Protein AF-A0A1Y3RHP1-F1 (afdb_monomer_lite)

Radius of gyration: 12.86 Å; chains: 1; bounding box: 30×27×32 Å

Sequence (97 aa):
MIQFQDWTIQAEGRVLARQYDNLTRELRVEGVIPEGWEWDLLVQAGEQMDIIRLTPGENSVSVTLTAEMLALSGFYQLQLRSTQGETVRSGESRKMS

Secondary structure (DSSP, 8-state):
-EEEETTEEEE-SS-S--TT-TT--EEEEEE---TT-EEEEEEEETTEEEEEEPEEETTEEEEE--TGGG-S-SEEEEEEEEEETTEEEEEEEEEE-

Structure (mmCIF, N/CA/C/O backbone):
data_AF-A0A1Y3RHP1-F1
#
_entry.id   AF-A0A1Y3RHP1-F1
#
loop_
_atom_site.group_PDB
_atom_site.id
_atom_site.type_symbol
_atom_site.label_atom_id
_atom_site.label_alt_id
_atom_site.label_comp_id
_atom_site.label_asym_id
_atom_site.label_entity_id
_atom_site.label_seq_id
_atom_site.pdbx_PDB_ins_code
_atom_site.Cartn_x
_atom_site.Cartn_y
_atom_site.Cartn_z
_atom_site.occupancy
_atom_site.B_iso_or_equiv
_atom_site.auth_seq_id
_atom_site.auth_comp_id
_atom_site.auth_asym_id
_atom_site.auth_atom_id
_atom_site.pdbx_PDB_model_num
ATOM 1 N N . MET A 1 1 ? -2.705 6.921 -10.317 1.00 66.06 1 MET A N 1
ATOM 2 C CA . MET A 1 1 ? -3.692 7.074 -9.233 1.00 66.06 1 MET A CA 1
ATOM 3 C C . MET A 1 1 ? -4.575 5.844 -9.242 1.00 66.06 1 MET A C 1
ATOM 5 O O . MET A 1 1 ? -4.994 5.442 -10.327 1.00 66.06 1 MET A O 1
ATOM 9 N N . ILE A 1 2 ? -4.753 5.198 -8.091 1.00 72.75 2 ILE A N 1
ATOM 10 C CA . ILE A 1 2 ? -5.600 4.010 -7.939 1.00 72.75 2 ILE A CA 1
ATOM 11 C C . ILE A 1 2 ? -6.838 4.435 -7.147 1.00 72.75 2 ILE A C 1
ATOM 13 O O . ILE A 1 2 ? -6.704 5.078 -6.112 1.00 72.75 2 ILE A O 1
ATOM 17 N N . GLN A 1 3 ? -8.025 4.103 -7.641 1.00 76.12 3 GLN A N 1
ATOM 18 C CA . GLN A 1 3 ? -9.292 4.367 -6.965 1.00 76.12 3 GLN A CA 1
ATOM 19 C C . GLN A 1 3 ? -9.699 3.154 -6.136 1.00 76.12 3 GLN A C 1
ATOM 21 O O . GLN A 1 3 ? -9.610 2.023 -6.616 1.00 76.12 3 GLN A O 1
ATOM 26 N N . PHE A 1 4 ? -10.153 3.392 -4.910 1.00 73.25 4 PHE A N 1
ATOM 27 C CA . PHE A 1 4 ? -10.736 2.397 -4.022 1.00 73.25 4 PHE A CA 1
ATOM 28 C C . PHE A 1 4 ? -12.232 2.637 -3.861 1.00 73.25 4 PHE A C 1
ATOM 30 O O . PHE A 1 4 ? -12.667 3.715 -3.453 1.00 73.25 4 PHE A O 1
ATOM 37 N N . GLN A 1 5 ? -13.016 1.597 -4.124 1.00 75.38 5 GLN A N 1
ATOM 38 C CA . GLN A 1 5 ? -14.454 1.592 -3.893 1.00 75.38 5 GLN A CA 1
ATOM 39 C C . GLN A 1 5 ? -14.900 0.180 -3.528 1.00 75.38 5 GLN A C 1
ATOM 41 O O . GLN A 1 5 ? -14.521 -0.779 -4.197 1.00 75.38 5 GLN A O 1
ATOM 46 N N . ASP A 1 6 ? -15.687 0.051 -2.458 1.00 75.94 6 ASP A N 1
ATOM 47 C CA . ASP A 1 6 ? -16.281 -1.219 -2.024 1.00 75.94 6 ASP A CA 1
ATOM 48 C C . ASP A 1 6 ? -15.277 -2.383 -1.972 1.00 75.94 6 ASP A C 1
ATOM 50 O O . ASP A 1 6 ? -15.522 -3.469 -2.495 1.00 75.94 6 ASP A O 1
ATOM 54 N N . TRP A 1 7 ? -14.117 -2.155 -1.343 1.00 70.50 7 TRP A N 1
ATOM 55 C CA . TRP A 1 7 ? -13.041 -3.153 -1.195 1.00 70.50 7 TRP A CA 1
ATOM 56 C C . TRP A 1 7 ? -12.373 -3.588 -2.502 1.00 70.50 7 TRP A C 1
ATOM 58 O O . TRP A 1 7 ? -11.590 -4.534 -2.515 1.00 70.50 7 TRP A O 1
ATOM 68 N N . THR A 1 8 ? -12.628 -2.863 -3.587 1.00 65.06 8 THR A N 1
ATOM 69 C CA . THR A 1 8 ? -12.057 -3.103 -4.908 1.00 65.06 8 THR A CA 1
ATOM 70 C C . THR A 1 8 ? -11.149 -1.944 -5.296 1.00 65.06 8 THR A C 1
ATOM 72 O O . THR A 1 8 ? -11.451 -0.786 -5.008 1.00 65.06 8 THR A O 1
ATOM 75 N N . ILE A 1 9 ? -10.041 -2.253 -5.975 1.00 69.00 9 ILE A N 1
ATOM 76 C CA . ILE A 1 9 ? -9.142 -1.246 -6.539 1.00 69.00 9 ILE A CA 1
ATOM 77 C C . ILE A 1 9 ? -9.239 -1.195 -8.064 1.00 69.00 9 ILE A C 1
ATOM 79 O O . ILE A 1 9 ? -9.110 -2.202 -8.760 1.00 69.00 9 ILE A O 1
ATOM 83 N N . GLN A 1 10 ? -9.414 0.007 -8.599 1.00 69.12 10 GLN A N 1
ATOM 84 C CA . GLN A 1 10 ? -9.364 0.285 -10.027 1.00 69.12 10 GLN A CA 1
ATOM 85 C C . GLN A 1 10 ? -8.228 1.259 -10.297 1.00 69.12 10 GLN A C 1
ATOM 87 O O . GLN A 1 10 ? -8.247 2.405 -9.863 1.00 69.12 10 GLN A O 1
ATOM 92 N N . ALA A 1 11 ? -7.211 0.819 -11.027 1.00 64.50 11 ALA A N 1
ATOM 93 C CA . ALA A 1 11 ? -6.185 1.738 -11.494 1.00 64.50 11 ALA A CA 1
ATOM 94 C C . ALA A 1 11 ? -6.576 2.278 -12.881 1.00 64.50 11 ALA A C 1
ATOM 96 O O . ALA A 1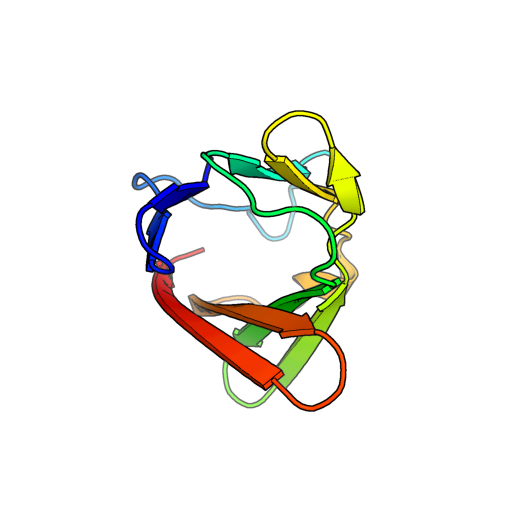 11 ? -6.853 1.519 -13.812 1.00 64.50 11 ALA A O 1
ATOM 97 N N . GLU A 1 12 ? -6.611 3.593 -13.045 1.00 58.81 12 GLU A N 1
ATOM 98 C CA . GLU A 1 12 ? -6.850 4.202 -14.353 1.00 58.81 12 GLU A CA 1
ATOM 99 C C . GLU A 1 12 ? -5.565 4.113 -15.191 1.00 58.81 12 GLU A C 1
ATOM 101 O O . GLU A 1 12 ? -4.461 4.349 -14.700 1.00 58.81 12 GLU A O 1
ATOM 106 N N . GLY A 1 13 ? -5.690 3.649 -16.438 1.00 52.44 13 GLY A N 1
ATOM 107 C CA . GLY A 1 13 ? -4.615 3.096 -17.272 1.00 52.44 13 GLY A CA 1
ATOM 108 C C . GLY A 1 13 ? -3.450 4.022 -17.642 1.00 52.44 13 GLY A C 1
ATOM 109 O O . GLY A 1 13 ? -3.295 4.389 -18.804 1.00 52.44 13 GLY A O 1
ATOM 110 N N . ARG A 1 14 ? -2.534 4.278 -16.708 1.00 52.66 14 ARG A N 1
ATOM 111 C CA . ARG A 1 14 ? -1.163 4.700 -17.017 1.00 52.66 14 ARG A CA 1
ATOM 112 C C . ARG A 1 14 ? -0.156 3.882 -16.222 1.00 52.66 14 ARG A C 1
ATOM 114 O O . ARG A 1 14 ? -0.378 3.605 -15.048 1.00 52.66 14 ARG A O 1
ATOM 121 N N . VAL A 1 15 ? 0.938 3.535 -16.904 1.00 55.16 15 VAL A N 1
ATOM 122 C CA . VAL A 1 15 ? 2.187 2.988 -16.353 1.00 55.16 15 VAL A CA 1
ATOM 123 C C . VAL A 1 15 ? 2.438 3.560 -14.956 1.00 55.16 15 VAL A C 1
ATOM 125 O O . VAL A 1 15 ? 2.550 4.783 -14.804 1.00 55.16 15 VAL A O 1
ATOM 128 N N . LEU A 1 16 ? 2.468 2.681 -13.950 1.00 56.75 16 LEU A N 1
ATOM 129 C CA . LEU A 1 16 ? 2.626 3.068 -12.545 1.00 56.75 16 LEU A CA 1
ATOM 130 C C . LEU A 1 16 ? 4.009 3.679 -12.309 1.00 56.75 16 LEU A C 1
ATOM 132 O O . LEU A 1 16 ? 4.106 4.760 -11.727 1.00 56.75 16 LEU A O 1
ATOM 136 N N . ALA A 1 17 ? 5.046 3.050 -12.859 1.00 52.56 17 ALA A N 1
ATOM 137 C CA . ALA A 1 17 ? 6.411 3.553 -12.889 1.00 52.56 17 ALA A CA 1
ATOM 138 C C . ALA A 1 17 ? 7.216 2.832 -13.984 1.00 52.56 17 ALA A C 1
ATOM 140 O O . ALA A 1 17 ? 6.919 1.689 -14.334 1.00 52.56 17 ALA A O 1
ATOM 141 N N . ARG A 1 18 ? 8.233 3.500 -14.534 1.00 56.19 18 ARG A N 1
ATOM 142 C CA . ARG A 1 18 ? 9.256 2.870 -15.388 1.00 56.19 18 ARG A CA 1
ATOM 143 C C . ARG A 1 18 ? 10.502 2.560 -14.558 1.00 56.19 18 ARG A C 1
ATOM 145 O O . ARG A 1 18 ? 10.749 3.255 -13.582 1.00 56.19 18 ARG A O 1
ATOM 152 N N . GLN A 1 19 ? 11.337 1.606 -14.989 1.00 47.72 19 GLN A N 1
ATOM 153 C CA . GLN A 1 19 ? 12.547 1.181 -14.246 1.00 47.72 19 GLN A CA 1
ATOM 154 C C . GLN A 1 19 ? 13.573 2.301 -13.965 1.00 47.72 19 GLN A C 1
ATOM 156 O O . GLN A 1 19 ? 14.534 2.091 -13.235 1.00 47.72 19 GLN A O 1
ATOM 161 N N . TYR A 1 20 ? 13.403 3.475 -14.581 1.00 48.91 20 TYR A N 1
ATOM 162 C CA . TYR A 1 20 ? 14.251 4.653 -14.394 1.00 48.91 20 TYR A CA 1
ATOM 163 C C . TYR A 1 20 ? 13.522 5.834 -13.725 1.00 48.91 20 TYR A C 1
ATOM 165 O O . TYR A 1 20 ? 14.139 6.880 -13.527 1.00 48.91 20 TYR A O 1
ATOM 173 N N . ASP A 1 21 ? 12.243 5.687 -13.349 1.00 51.28 21 ASP A N 1
ATOM 174 C CA . ASP A 1 21 ? 11.492 6.670 -12.549 1.00 51.28 21 ASP A CA 1
ATOM 175 C C . ASP A 1 21 ? 11.875 6.515 -11.064 1.00 51.28 21 ASP A C 1
ATOM 177 O O . ASP A 1 21 ? 11.063 6.167 -10.207 1.00 51.28 21 ASP A O 1
ATOM 181 N N . ASN A 1 22 ? 13.153 6.716 -10.750 1.00 45.81 22 ASN A N 1
ATOM 182 C CA . ASN A 1 22 ? 13.662 6.531 -9.396 1.00 45.81 22 ASN A CA 1
ATOM 183 C C . ASN A 1 22 ? 13.183 7.677 -8.475 1.00 45.81 22 ASN A C 1
ATOM 185 O O . ASN A 1 22 ? 13.307 8.855 -8.813 1.00 45.81 22 ASN A O 1
ATOM 189 N N . LEU A 1 23 ? 12.662 7.322 -7.290 1.00 49.47 23 LEU A N 1
ATOM 190 C CA . LEU A 1 23 ? 12.375 8.210 -6.142 1.00 49.47 23 LEU A CA 1
ATOM 191 C C . LEU A 1 23 ? 11.306 9.306 -6.318 1.00 49.47 23 LEU A C 1
ATOM 193 O O . LEU A 1 23 ? 11.246 10.225 -5.505 1.00 49.47 23 LEU A O 1
ATOM 197 N N . THR A 1 24 ? 10.448 9.251 -7.337 1.00 55.53 24 THR A N 1
ATOM 198 C CA . THR A 1 24 ? 9.510 10.365 -7.614 1.00 55.53 24 THR A CA 1
ATOM 199 C C . THR A 1 24 ? 8.033 9.990 -7.673 1.00 55.53 24 THR A C 1
ATOM 201 O O . THR A 1 24 ? 7.207 10.864 -7.942 1.00 55.53 24 THR A O 1
ATOM 204 N N . ARG A 1 25 ? 7.655 8.728 -7.414 1.00 66.44 25 ARG A N 1
ATOM 205 C CA . ARG A 1 25 ? 6.258 8.287 -7.552 1.00 66.44 25 ARG A CA 1
ATOM 206 C C . ARG A 1 25 ? 5.667 7.733 -6.265 1.00 66.44 25 ARG A C 1
ATOM 208 O O . ARG A 1 25 ? 6.070 6.692 -5.757 1.00 66.44 25 ARG A O 1
ATOM 215 N N . GLU A 1 26 ? 4.659 8.449 -5.785 1.00 77.69 26 GLU A N 1
ATOM 216 C CA . GLU A 1 26 ? 3.736 7.972 -4.769 1.00 77.69 26 GLU A CA 1
ATOM 217 C C . GLU A 1 26 ? 2.700 7.053 -5.434 1.00 77.69 26 GLU A C 1
ATOM 219 O O . GLU A 1 26 ? 1.990 7.455 -6.364 1.00 77.69 26 GLU A O 1
ATOM 224 N N . LEU A 1 27 ? 2.603 5.813 -4.958 1.00 80.19 27 LEU A N 1
ATOM 225 C CA . LEU A 1 27 ? 1.430 4.988 -5.199 1.00 80.19 27 LEU A CA 1
ATOM 226 C C . LEU A 1 27 ? 0.400 5.372 -4.153 1.00 80.19 27 LEU A C 1
ATOM 228 O O . LEU A 1 27 ? 0.574 5.108 -2.968 1.00 80.19 27 LEU A O 1
ATOM 232 N N . ARG A 1 28 ? -0.670 6.005 -4.618 1.00 86.06 28 ARG A N 1
ATOM 233 C CA . ARG A 1 28 ? -1.783 6.437 -3.787 1.00 86.06 28 ARG A CA 1
ATOM 234 C C . ARG A 1 28 ? -3.053 5.710 -4.195 1.00 86.06 28 ARG A C 1
ATOM 236 O O . ARG A 1 28 ? -3.399 5.672 -5.384 1.00 86.06 28 ARG A O 1
ATOM 243 N N . VAL A 1 29 ? -3.711 5.151 -3.189 1.00 84.62 29 VAL A N 1
ATOM 244 C CA . VAL A 1 29 ? -5.064 4.616 -3.252 1.00 84.62 29 VAL A CA 1
ATOM 245 C C . VAL A 1 29 ? -5.980 5.634 -2.582 1.00 84.62 29 VAL A C 1
ATOM 247 O O . VAL A 1 29 ? -5.807 5.933 -1.402 1.00 84.62 29 VAL A O 1
ATOM 250 N N . GLU A 1 30 ? -6.920 6.189 -3.336 1.00 87.06 30 GLU A N 1
ATOM 251 C CA . GLU A 1 30 ? -7.866 7.202 -2.854 1.00 87.06 30 GLU A CA 1
ATOM 252 C C . GLU A 1 30 ? -9.281 6.636 -2.811 1.00 87.06 30 GLU A C 1
ATOM 254 O O . GLU A 1 30 ? -9.644 5.809 -3.647 1.00 87.06 30 GLU A O 1
ATOM 259 N N . GLY A 1 31 ? -10.083 7.079 -1.845 1.00 84.75 31 GLY A N 1
ATOM 260 C CA . GLY A 1 31 ? -11.481 6.680 -1.726 1.00 84.75 31 GLY A CA 1
ATOM 261 C C . GLY A 1 31 ? -11.993 6.795 -0.296 1.00 84.75 31 GLY A C 1
ATOM 262 O O . GLY A 1 31 ? -11.379 7.423 0.564 1.00 84.75 31 GLY A O 1
ATOM 263 N N . VAL A 1 32 ? -13.124 6.152 -0.017 1.00 85.12 32 VAL A N 1
ATOM 264 C CA . VAL A 1 32 ? -13.607 6.010 1.362 1.00 85.12 32 VAL A CA 1
ATOM 265 C C . VAL A 1 32 ? -12.783 4.911 2.028 1.00 85.12 32 VAL A C 1
ATOM 267 O O . VAL A 1 32 ? -13.137 3.739 1.931 1.00 85.12 32 VAL A O 1
ATOM 270 N N . ILE A 1 33 ? -11.658 5.282 2.646 1.00 86.62 33 ILE A N 1
ATOM 271 C CA . ILE A 1 33 ? -10.762 4.356 3.351 1.00 86.62 33 ILE 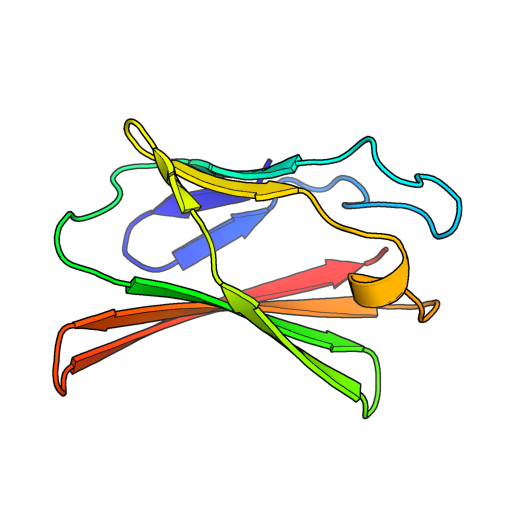A CA 1
ATOM 272 C C . ILE A 1 33 ? -11.242 4.188 4.801 1.00 86.62 33 ILE A C 1
ATOM 274 O O . ILE A 1 33 ? -11.197 5.153 5.564 1.00 86.62 33 ILE A O 1
ATOM 278 N N . PRO A 1 34 ? -11.692 2.989 5.216 1.00 86.12 34 PRO A N 1
ATOM 279 C CA . PRO A 1 34 ? -12.091 2.750 6.599 1.00 86.12 34 PRO A CA 1
ATOM 280 C C . PRO A 1 34 ? -10.923 2.888 7.587 1.00 86.12 34 PRO A C 1
ATOM 282 O O . PRO A 1 34 ? -9.848 2.319 7.380 1.00 86.12 34 PRO A O 1
ATOM 285 N N . GLU A 1 35 ? -11.165 3.579 8.701 1.00 86.31 35 GLU A N 1
ATOM 286 C CA . GLU A 1 35 ? -10.214 3.682 9.812 1.00 86.31 35 GLU A CA 1
ATOM 287 C C . GLU A 1 35 ? -10.057 2.359 10.578 1.00 86.31 35 GLU A C 1
ATOM 289 O O . GLU A 1 35 ? -10.933 1.491 10.571 1.00 86.31 35 GLU A O 1
ATOM 294 N N . GLY A 1 36 ? -8.928 2.214 11.279 1.00 89.06 36 GLY A N 1
ATOM 295 C CA . GLY A 1 36 ? -8.647 1.045 12.119 1.00 89.06 36 GLY A CA 1
ATOM 296 C C . GLY A 1 36 ? -8.231 -0.209 11.347 1.00 89.06 36 GLY A C 1
ATOM 297 O O . GLY A 1 36 ? -8.197 -1.290 11.935 1.00 89.06 36 GLY A O 1
ATOM 298 N N . TRP A 1 37 ? -7.928 -0.070 10.057 1.00 90.00 37 TRP A N 1
ATOM 299 C CA . TRP A 1 37 ? -7.351 -1.114 9.217 1.00 90.00 37 TRP A CA 1
ATOM 300 C C . TRP A 1 37 ? -5.886 -0.810 8.936 1.00 90.00 37 TRP A C 1
ATOM 302 O O . TRP A 1 37 ? -5.516 0.331 8.655 1.00 90.00 37 TRP A O 1
ATOM 312 N N . GLU A 1 38 ? -5.060 -1.845 8.972 1.00 92.81 38 GLU A N 1
ATOM 313 C CA . GLU A 1 38 ? -3.743 -1.807 8.354 1.00 92.81 38 GLU A CA 1
ATOM 314 C C . GLU A 1 38 ? -3.876 -2.148 6.874 1.00 92.81 38 GLU A C 1
ATOM 316 O O . GLU A 1 38 ? -4.684 -3.002 6.507 1.00 92.81 38 GLU A O 1
ATOM 321 N N . TRP A 1 39 ? -3.082 -1.493 6.032 1.00 92.25 39 TRP A N 1
ATOM 322 C CA . TRP A 1 39 ? -3.174 -1.623 4.583 1.00 92.25 39 TRP A CA 1
ATOM 323 C C . TRP A 1 39 ? -1.831 -2.043 4.010 1.00 92.25 39 TRP A C 1
ATOM 325 O O . TRP A 1 39 ? -0.828 -1.355 4.184 1.00 92.25 39 TRP A O 1
ATOM 335 N N . ASP A 1 40 ? -1.829 -3.161 3.301 1.00 92.12 40 ASP A N 1
ATOM 336 C CA . ASP A 1 40 ? -0.675 -3.702 2.605 1.00 92.12 40 ASP A CA 1
ATOM 337 C C 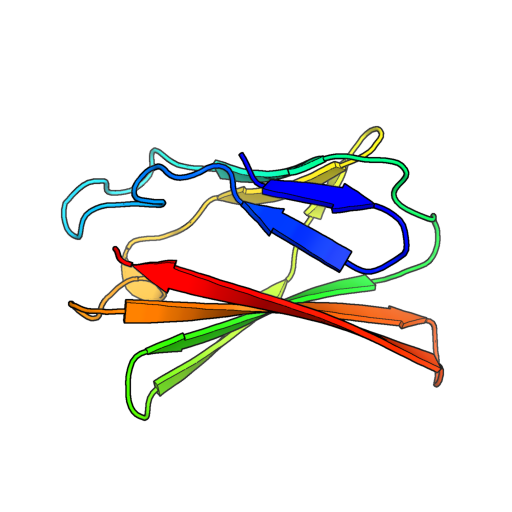. ASP A 1 40 ? -0.972 -3.799 1.112 1.00 92.12 40 ASP A C 1
ATOM 339 O O . ASP A 1 40 ? -2.082 -4.135 0.695 1.00 92.12 40 ASP A O 1
ATOM 343 N N . LEU A 1 41 ? 0.047 -3.563 0.300 1.00 87.50 41 LEU A N 1
ATOM 344 C CA . LEU A 1 41 ? 0.030 -3.861 -1.118 1.00 87.50 41 LEU A CA 1
ATOM 345 C C . LEU A 1 41 ? 0.880 -5.106 -1.354 1.00 87.50 41 LEU A C 1
ATOM 347 O O . LEU A 1 41 ? 2.090 -5.084 -1.141 1.00 87.50 41 LEU A O 1
ATOM 351 N N . LEU A 1 42 ? 0.245 -6.192 -1.784 1.00 87.88 42 LEU A N 1
ATOM 352 C CA . LEU A 1 42 ? 0.952 -7.372 -2.257 1.00 87.88 42 LEU A CA 1
ATOM 353 C C . LEU A 1 42 ? 1.325 -7.123 -3.710 1.00 87.88 42 LEU A C 1
ATOM 355 O O . LEU A 1 42 ? 0.469 -6.803 -4.541 1.00 87.88 42 LEU A O 1
ATOM 359 N N . VAL A 1 43 ? 2.611 -7.257 -3.990 1.00 82.12 43 VAL A N 1
ATOM 360 C CA . VAL A 1 43 ? 3.212 -6.947 -5.276 1.00 82.12 43 VAL A CA 1
ATOM 361 C C . VAL A 1 43 ? 3.855 -8.212 -5.808 1.00 82.12 43 VAL A C 1
ATOM 363 O O . VAL A 1 43 ? 4.690 -8.806 -5.136 1.00 82.12 43 VAL A O 1
ATOM 366 N N . GLN A 1 44 ? 3.480 -8.629 -7.014 1.00 82.25 44 GLN A N 1
ATOM 367 C CA . GLN A 1 44 ? 4.093 -9.781 -7.667 1.00 82.25 44 GLN A CA 1
ATOM 368 C C . GLN A 1 44 ? 4.622 -9.410 -9.051 1.00 82.25 44 GLN A C 1
ATOM 370 O O . GLN A 1 44 ? 3.867 -8.927 -9.896 1.00 82.25 44 GLN A O 1
ATOM 375 N N . ALA A 1 45 ? 5.896 -9.713 -9.298 1.00 79.56 45 ALA A N 1
ATOM 376 C CA . ALA A 1 45 ? 6.540 -9.636 -10.605 1.00 79.56 45 ALA A CA 1
ATOM 377 C C . ALA A 1 45 ? 7.236 -10.966 -10.916 1.00 79.56 45 ALA A C 1
ATOM 379 O O . ALA A 1 45 ? 8.240 -11.330 -10.305 1.00 79.56 45 ALA A O 1
ATOM 380 N N . GLY A 1 46 ? 6.678 -11.720 -11.866 1.00 80.75 46 GLY A N 1
ATOM 381 C CA . GLY A 1 46 ? 7.117 -13.092 -12.122 1.00 80.75 46 GLY A CA 1
ATOM 382 C C . GLY A 1 46 ? 6.963 -13.967 -10.872 1.00 80.75 46 GLY A C 1
ATOM 383 O O . GLY A 1 46 ? 5.864 -14.095 -10.330 1.00 80.75 46 GLY A O 1
ATOM 384 N N . GLU A 1 47 ? 8.066 -14.560 -10.418 1.00 82.44 47 GLU A N 1
ATOM 385 C CA . GLU A 1 47 ? 8.119 -15.380 -9.198 1.00 82.44 47 GLU A CA 1
ATOM 386 C C . GLU A 1 47 ? 8.414 -14.561 -7.931 1.00 82.44 47 GLU A C 1
ATOM 388 O O . GLU A 1 47 ? 8.295 -15.081 -6.823 1.00 82.44 47 GLU A O 1
ATOM 393 N N . GLN A 1 48 ? 8.784 -13.283 -8.069 1.00 81.19 48 GLN A N 1
ATOM 394 C CA . GLN A 1 48 ? 9.099 -12.437 -6.927 1.00 81.19 48 GLN A CA 1
ATOM 395 C C . GLN A 1 48 ? 7.829 -11.816 -6.354 1.00 81.19 48 GLN A C 1
ATOM 397 O O . GLN A 1 48 ? 7.052 -11.187 -7.074 1.00 81.19 48 GLN A O 1
ATOM 402 N N . MET A 1 49 ? 7.649 -11.987 -5.045 1.00 83.88 49 MET A N 1
ATOM 403 C CA . MET A 1 49 ? 6.568 -11.391 -4.275 1.00 83.88 49 MET A CA 1
ATOM 404 C C . MET A 1 49 ? 7.146 -10.461 -3.213 1.00 83.88 49 MET A C 1
ATOM 406 O O . MET A 1 49 ? 8.109 -10.818 -2.535 1.00 83.88 49 MET A O 1
ATOM 410 N N . ASP A 1 50 ? 6.526 -9.299 -3.060 1.00 84.12 50 ASP A N 1
ATOM 411 C CA . ASP A 1 50 ? 6.837 -8.317 -2.031 1.00 84.12 50 ASP A CA 1
ATOM 412 C C . ASP A 1 50 ? 5.549 -7.842 -1.341 1.00 84.12 50 ASP A C 1
ATOM 414 O O . ASP A 1 50 ? 4.452 -7.914 -1.907 1.00 84.12 50 ASP A O 1
ATOM 418 N N . ILE A 1 51 ? 5.672 -7.388 -0.096 1.00 89.06 51 ILE A N 1
ATOM 419 C CA . ILE A 1 51 ? 4.571 -6.838 0.696 1.00 89.06 51 ILE A CA 1
ATOM 420 C C . ILE A 1 51 ? 4.972 -5.439 1.141 1.00 89.06 51 ILE A C 1
ATOM 422 O O . ILE A 1 51 ? 5.841 -5.264 1.993 1.00 89.06 51 ILE A O 1
ATOM 426 N N . ILE A 1 52 ? 4.289 -4.438 0.595 1.00 88.25 52 ILE A N 1
ATOM 427 C CA . ILE A 1 52 ? 4.565 -3.033 0.872 1.00 88.25 52 ILE A CA 1
ATOM 428 C C . ILE A 1 52 ? 3.497 -2.490 1.820 1.00 88.25 52 ILE A C 1
ATOM 430 O O . ILE A 1 52 ? 2.323 -2.396 1.460 1.00 88.25 52 ILE A O 1
ATOM 434 N N . ARG A 1 53 ? 3.905 -2.093 3.028 1.00 91.69 53 ARG A N 1
ATOM 435 C CA . ARG A 1 53 ? 3.024 -1.427 3.997 1.00 91.69 53 ARG A CA 1
ATOM 436 C C . ARG A 1 53 ? 2.675 -0.021 3.505 1.00 91.69 53 ARG A C 1
ATOM 438 O O . ARG A 1 53 ? 3.567 0.773 3.209 1.00 91.69 53 ARG A O 1
ATOM 445 N N . LEU A 1 54 ? 1.382 0.291 3.441 1.00 92.12 54 LEU A N 1
ATOM 446 C CA . LEU A 1 54 ? 0.887 1.616 3.075 1.00 92.12 54 LEU A CA 1
ATOM 447 C C . LEU A 1 54 ? 0.731 2.499 4.316 1.00 92.12 54 LEU A C 1
ATOM 449 O O . LEU A 1 54 ? 0.384 2.034 5.403 1.00 92.12 54 LEU A O 1
ATOM 453 N N . THR A 1 55 ? 0.959 3.794 4.130 1.00 93.00 55 THR A N 1
ATOM 454 C CA . THR A 1 55 ? 0.767 4.827 5.146 1.00 93.00 55 THR A CA 1
ATOM 455 C C . THR A 1 55 ? -0.637 5.419 5.010 1.00 93.00 55 THR A C 1
ATOM 457 O O . THR A 1 55 ? -0.987 5.875 3.919 1.00 93.00 55 THR A O 1
ATOM 460 N N . PRO A 1 56 ? -1.452 5.433 6.078 1.00 90.62 56 PRO A N 1
ATOM 461 C CA . PRO A 1 56 ? -2.745 6.109 6.070 1.00 90.62 56 PRO A CA 1
ATOM 462 C C . PRO A 1 56 ? -2.614 7.633 5.959 1.00 90.62 56 PRO A C 1
ATOM 464 O O . PRO A 1 56 ? -1.732 8.238 6.567 1.00 90.62 56 PRO A O 1
ATOM 467 N N . GLY A 1 57 ? -3.538 8.248 5.226 1.00 88.25 57 GLY A N 1
ATOM 468 C CA . GLY A 1 57 ? -3.734 9.690 5.118 1.00 88.25 57 GLY A CA 1
ATOM 469 C C . GLY A 1 57 ? -5.222 10.048 5.101 1.00 88.25 57 GLY A C 1
ATOM 470 O O . GLY A 1 57 ? -6.089 9.192 5.276 1.00 88.25 57 GLY A O 1
ATOM 471 N N . GLU A 1 58 ? -5.540 11.324 4.881 1.00 85.62 58 GLU A N 1
ATOM 472 C CA . GLU A 1 58 ? -6.931 11.771 4.760 1.00 85.62 58 GLU A CA 1
ATOM 473 C C . GLU A 1 58 ? -7.569 11.143 3.508 1.00 85.62 58 GLU A C 1
ATOM 475 O O . GLU A 1 58 ? -7.132 11.402 2.385 1.00 85.62 58 GLU A O 1
ATOM 480 N N . ASN A 1 59 ? -8.563 10.266 3.706 1.00 86.06 59 ASN A N 1
ATOM 481 C CA . ASN A 1 59 ? -9.282 9.533 2.649 1.00 86.06 59 ASN A CA 1
ATOM 482 C C . ASN A 1 59 ? -8.371 8.802 1.641 1.00 86.06 59 ASN A C 1
ATOM 484 O O . ASN A 1 59 ? -8.701 8.644 0.461 1.00 86.06 59 ASN A O 1
ATOM 488 N N . SER A 1 60 ? -7.189 8.378 2.086 1.00 90.50 60 SER A N 1
ATOM 489 C CA . SER A 1 60 ? -6.214 7.717 1.224 1.00 90.50 60 SER A CA 1
ATOM 490 C C . SER A 1 60 ? -5.249 6.838 2.010 1.00 90.50 60 SER A C 1
ATOM 492 O O . SER A 1 60 ? -5.048 7.014 3.209 1.00 90.50 60 SER A O 1
ATOM 494 N N . VAL A 1 61 ? -4.639 5.884 1.313 1.00 91.88 61 VAL A N 1
ATOM 495 C CA . VAL A 1 61 ? -3.445 5.165 1.772 1.00 91.88 61 VAL A CA 1
ATOM 496 C C . VAL A 1 61 ? -2.391 5.240 0.677 1.00 91.88 61 VAL A C 1
ATOM 498 O O . VAL A 1 61 ? -2.707 5.091 -0.509 1.00 91.88 61 VAL A O 1
ATOM 501 N N . SER A 1 62 ? -1.141 5.510 1.046 1.00 90.56 62 SER A N 1
ATOM 502 C CA . SER A 1 62 ? -0.080 5.707 0.062 1.00 90.56 62 SER A CA 1
ATOM 503 C C . SER A 1 62 ? 1.279 5.171 0.488 1.00 90.56 62 SER A C 1
ATOM 505 O O . SER A 1 62 ? 1.543 4.892 1.656 1.00 90.56 62 SER A O 1
ATOM 507 N N . VAL A 1 63 ? 2.155 5.001 -0.495 1.00 88.19 63 VAL A N 1
ATOM 508 C CA . VAL A 1 63 ? 3.565 4.689 -0.284 1.00 88.19 63 VAL A CA 1
ATOM 509 C C . VAL A 1 63 ? 4.407 5.343 -1.370 1.00 88.19 63 VAL A C 1
ATOM 511 O O . VAL A 1 63 ? 4.027 5.373 -2.543 1.00 88.19 63 VAL A O 1
ATOM 514 N N . THR A 1 64 ? 5.572 5.855 -0.989 1.00 83.94 64 THR A N 1
ATOM 515 C CA . THR A 1 64 ? 6.594 6.274 -1.949 1.00 83.94 64 THR A CA 1
ATOM 516 C C . THR A 1 64 ? 7.356 5.042 -2.407 1.00 83.94 64 THR A C 1
ATOM 518 O O . THR A 1 64 ? 8.042 4.408 -1.608 1.00 83.94 64 THR A O 1
ATOM 521 N N . LEU A 1 65 ? 7.238 4.699 -3.689 1.00 75.56 65 LEU A N 1
ATOM 522 C CA . LEU A 1 65 ? 7.921 3.534 -4.240 1.00 75.56 65 LEU A CA 1
ATOM 523 C C . LEU A 1 65 ? 9.424 3.805 -4.354 1.00 75.56 65 LEU A C 1
ATOM 525 O O . LEU A 1 65 ? 9.850 4.849 -4.859 1.00 75.56 65 LEU A O 1
ATOM 529 N N . THR A 1 66 ? 10.230 2.849 -3.899 1.00 71.75 66 THR A N 1
ATOM 530 C CA . THR A 1 66 ? 11.683 2.859 -4.094 1.00 71.75 66 THR A CA 1
ATOM 531 C C . THR A 1 66 ? 12.059 2.042 -5.330 1.00 71.75 66 THR A C 1
ATOM 533 O O . THR A 1 66 ? 11.275 1.233 -5.826 1.00 71.75 66 THR A O 1
ATOM 536 N N . ALA A 1 67 ? 13.278 2.238 -5.836 1.00 64.06 67 ALA A N 1
ATOM 537 C CA . ALA A 1 67 ? 13.788 1.461 -6.968 1.00 64.06 67 ALA A CA 1
ATOM 538 C C . ALA A 1 67 ? 13.875 -0.046 -6.655 1.00 64.06 67 ALA A C 1
ATOM 540 O O . ALA A 1 67 ? 13.721 -0.873 -7.546 1.00 64.06 67 ALA A O 1
ATOM 541 N N . GLU A 1 68 ? 14.081 -0.401 -5.385 1.00 67.06 68 GLU A N 1
ATOM 542 C CA . GLU A 1 68 ? 14.154 -1.791 -4.925 1.00 67.06 68 GLU A CA 1
ATOM 543 C C . GLU A 1 68 ? 12.788 -2.489 -5.002 1.00 67.06 68 GLU A C 1
ATOM 545 O O . GLU A 1 68 ? 12.716 -3.642 -5.416 1.00 67.06 68 GLU A O 1
ATOM 550 N N . MET A 1 69 ? 11.702 -1.765 -4.707 1.00 69.56 69 MET A N 1
ATOM 551 C CA . MET A 1 69 ? 10.324 -2.281 -4.762 1.00 69.56 69 MET A CA 1
ATOM 552 C C . MET A 1 69 ? 9.843 -2.586 -6.190 1.00 69.56 69 MET A C 1
ATOM 554 O O . MET A 1 69 ? 8.865 -3.306 -6.374 1.00 69.56 69 MET A O 1
ATOM 558 N N . LEU A 1 70 ? 10.511 -2.031 -7.209 1.00 67.25 70 LEU A N 1
ATOM 559 C CA . LEU A 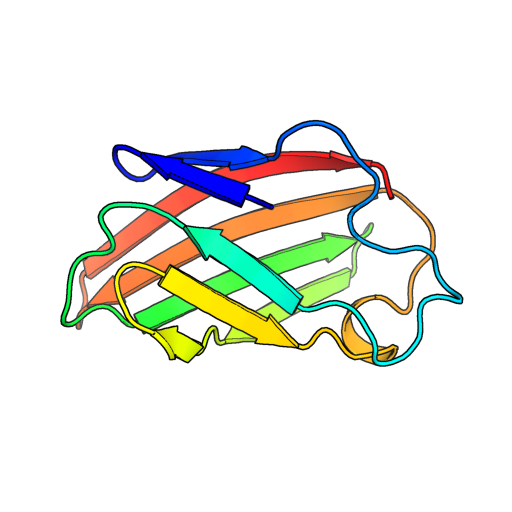1 70 ? 10.183 -2.209 -8.628 1.00 67.25 70 LEU A CA 1
ATOM 560 C C . LEU A 1 70 ? 11.403 -2.636 -9.460 1.00 67.25 70 LEU A C 1
ATOM 562 O O . LEU A 1 70 ? 11.523 -2.291 -10.637 1.00 67.25 70 LEU A O 1
ATOM 566 N N . ALA A 1 71 ? 12.325 -3.380 -8.847 1.00 62.44 71 ALA A N 1
ATOM 567 C CA . ALA A 1 71 ? 13.616 -3.708 -9.448 1.00 62.44 71 ALA A CA 1
ATOM 568 C C . ALA A 1 71 ? 13.530 -4.618 -10.692 1.00 62.44 71 ALA A C 1
ATOM 570 O O . ALA A 1 71 ? 14.503 -4.727 -11.441 1.00 62.44 71 ALA A O 1
ATOM 571 N N . LEU A 1 72 ? 12.390 -5.278 -10.927 1.00 64.88 72 LEU A N 1
ATOM 572 C CA . LEU A 1 72 ? 12.183 -6.182 -12.060 1.00 64.88 72 LEU A CA 1
ATOM 573 C C . LEU A 1 72 ? 11.468 -5.493 -13.227 1.00 64.88 72 LEU A C 1
ATOM 575 O O . LEU A 1 72 ? 10.539 -4.707 -13.042 1.00 64.88 72 LEU A O 1
ATOM 579 N N . SER A 1 73 ? 11.859 -5.832 -14.455 1.00 62.59 73 SER A N 1
ATOM 580 C CA . SER A 1 73 ? 11.135 -5.418 -15.657 1.00 62.59 73 SER A CA 1
ATOM 581 C C . SER A 1 73 ? 9.969 -6.372 -15.939 1.00 62.59 73 SER A C 1
ATOM 583 O O . SER A 1 73 ? 10.102 -7.590 -15.822 1.00 62.59 73 SER A O 1
ATOM 585 N N . GLY A 1 74 ? 8.811 -5.826 -16.323 1.00 65.00 74 GLY A N 1
ATOM 586 C CA . GLY A 1 74 ? 7.642 -6.617 -16.713 1.00 65.00 74 GLY A CA 1
ATOM 587 C C . GLY A 1 74 ? 6.340 -6.190 -16.039 1.00 65.00 74 GLY A C 1
ATOM 588 O O . GLY A 1 74 ? 6.156 -5.036 -15.657 1.00 65.00 74 GLY A O 1
ATOM 589 N N . PHE A 1 75 ? 5.401 -7.132 -15.949 1.00 66.94 75 PHE A N 1
ATOM 590 C CA . PHE A 1 75 ? 4.078 -6.902 -15.376 1.00 66.94 75 PHE A CA 1
ATOM 591 C C . PHE A 1 75 ? 4.102 -7.080 -13.863 1.00 66.94 75 PHE A C 1
ATOM 593 O O . PHE A 1 75 ? 4.549 -8.116 -13.370 1.00 66.94 75 PHE A O 1
ATOM 600 N N . TYR A 1 76 ? 3.529 -6.105 -13.163 1.00 74.56 76 TYR A N 1
ATOM 601 C CA . TYR A 1 76 ? 3.302 -6.168 -11.728 1.00 74.56 76 TYR A CA 1
ATOM 602 C C . TYR A 1 76 ? 1.822 -6.425 -11.457 1.00 74.56 76 TYR A C 1
ATOM 604 O O . TYR A 1 76 ? 0.948 -5.654 -11.866 1.00 74.56 76 TYR A O 1
ATOM 612 N N . GLN A 1 77 ? 1.534 -7.520 -10.764 1.00 76.50 77 GLN A N 1
ATOM 613 C CA . GLN A 1 77 ? 0.213 -7.765 -10.197 1.00 76.50 77 GLN A CA 1
ATOM 614 C C . GLN A 1 77 ? 0.151 -7.109 -8.824 1.00 76.50 77 GLN A C 1
ATOM 616 O O . GLN A 1 77 ? 1.083 -7.247 -8.031 1.00 76.50 77 GLN A O 1
ATOM 621 N N . LEU A 1 78 ? -0.932 -6.374 -8.577 1.00 79.75 78 LEU A N 1
ATOM 622 C CA . LEU A 1 78 ? -1.132 -5.629 -7.346 1.00 79.75 78 LEU A CA 1
ATOM 623 C C . LEU A 1 78 ? -2.425 -6.081 -6.683 1.00 79.75 78 LEU A C 1
ATOM 625 O O . LEU A 1 78 ? -3.498 -6.055 -7.293 1.00 79.75 78 LEU A O 1
ATOM 629 N N . GLN A 1 79 ? -2.327 -6.433 -5.411 1.00 84.06 79 GLN A N 1
ATOM 630 C CA . GLN A 1 79 ? -3.480 -6.738 -4.584 1.00 84.06 79 GLN A CA 1
ATOM 631 C C . GLN A 1 79 ? -3.432 -5.872 -3.334 1.00 84.06 79 GLN A C 1
ATOM 633 O O . GLN A 1 79 ? -2.446 -5.870 -2.600 1.00 84.06 79 GLN A O 1
ATOM 638 N N . LEU A 1 80 ? -4.508 -5.130 -3.091 1.00 88.25 80 LEU A N 1
ATOM 639 C CA . LEU A 1 80 ? -4.671 -4.401 -1.844 1.00 88.25 80 LEU A C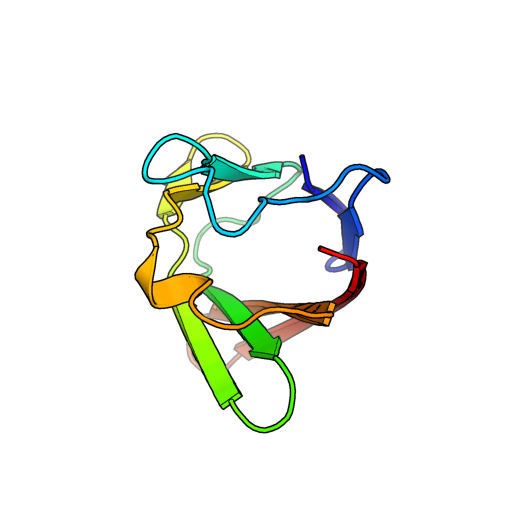A 1
ATOM 640 C C . LEU A 1 80 ? -5.201 -5.375 -0.794 1.00 88.25 80 LEU A C 1
ATOM 642 O O . LEU A 1 80 ? -6.229 -6.018 -1.013 1.00 88.25 80 LEU A O 1
ATOM 646 N N . ARG A 1 81 ? -4.511 -5.480 0.338 1.00 90.50 81 ARG A N 1
ATOM 647 C CA . ARG A 1 81 ? -4.922 -6.259 1.504 1.00 90.50 81 ARG A CA 1
ATOM 648 C C . ARG A 1 81 ? -5.133 -5.328 2.682 1.00 90.50 81 ARG A C 1
ATOM 650 O O . ARG A 1 81 ? -4.305 -4.466 2.954 1.00 90.50 81 ARG A O 1
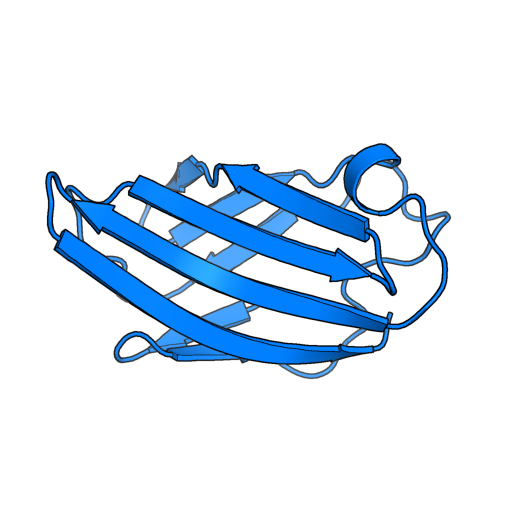ATOM 657 N N . SER A 1 82 ? -6.206 -5.570 3.414 1.00 89.19 82 SER A N 1
ATOM 658 C CA . SER A 1 82 ? -6.526 -4.854 4.640 1.00 89.19 82 SER A CA 1
ATOM 659 C C . SER A 1 82 ? -6.648 -5.840 5.787 1.00 89.19 82 SER A C 1
ATOM 661 O O . SER A 1 82 ? -7.330 -6.861 5.651 1.00 89.19 82 SER A O 1
ATOM 663 N N . THR A 1 83 ? -6.031 -5.530 6.923 1.00 90.81 83 THR A N 1
ATOM 664 C CA . THR A 1 83 ? -6.108 -6.352 8.136 1.00 90.81 83 THR A CA 1
ATOM 665 C C . THR A 1 83 ? -6.574 -5.542 9.341 1.00 90.81 83 THR A C 1
ATOM 667 O O . THR A 1 83 ? -6.114 -4.425 9.563 1.00 90.81 83 THR A O 1
ATOM 670 N N . GLN A 1 84 ? -7.483 -6.109 10.133 1.00 89.38 84 GLN A N 1
ATOM 671 C CA . GLN A 1 84 ? -7.949 -5.550 11.404 1.00 89.38 84 GLN A CA 1
ATOM 672 C C . GLN A 1 84 ? -8.078 -6.689 12.422 1.00 89.38 84 GLN A C 1
ATOM 674 O O . GLN A 1 84 ? -9.041 -7.460 12.395 1.00 89.38 84 GLN A O 1
ATOM 679 N N . GLY A 1 85 ? -7.083 -6.824 13.304 1.00 87.69 85 GLY A N 1
ATOM 680 C CA . GLY A 1 85 ? -6.973 -7.985 14.191 1.00 87.69 85 GLY A CA 1
ATOM 681 C C . GLY A 1 85 ? -6.898 -9.283 13.379 1.00 87.69 85 GLY A C 1
ATOM 682 O O . GLY A 1 85 ? -6.009 -9.442 12.550 1.00 87.69 85 GLY A O 1
ATOM 683 N N . GLU A 1 86 ? -7.857 -10.185 13.583 1.00 84.06 86 GLU A N 1
ATOM 684 C CA . GLU A 1 86 ? -7.963 -11.455 12.844 1.00 84.06 86 GLU A CA 1
ATOM 685 C C . GLU A 1 86 ? -8.722 -11.331 11.509 1.00 84.06 86 GLU A C 1
ATOM 687 O O . GLU A 1 86 ? -8.769 -12.278 10.724 1.00 84.06 86 GLU A O 1
ATOM 692 N N . THR A 1 87 ? -9.329 -10.174 11.222 1.00 83.56 87 THR A N 1
ATOM 693 C CA . THR A 1 87 ? -10.121 -9.982 10.000 1.00 83.56 87 THR A CA 1
ATOM 694 C C . THR A 1 87 ? -9.228 -9.561 8.839 1.00 83.56 87 THR A C 1
ATOM 696 O O . THR A 1 87 ? -8.491 -8.580 8.944 1.00 83.56 87 THR A O 1
ATOM 699 N N . VAL A 1 88 ? -9.347 -10.254 7.702 1.00 83.12 88 VAL A N 1
ATOM 700 C CA . VAL A 1 88 ? -8.617 -9.953 6.461 1.00 83.12 88 VAL A CA 1
ATOM 701 C C . VAL A 1 88 ? -9.600 -9.675 5.323 1.00 83.12 88 VAL A C 1
ATOM 703 O O . VAL A 1 88 ? -10.553 -10.429 5.123 1.00 83.12 88 VAL A O 1
ATOM 706 N N . ARG A 1 89 ? -9.366 -8.607 4.553 1.00 82.12 89 ARG A N 1
ATOM 707 C CA . ARG A 1 89 ? -10.081 -8.289 3.303 1.00 82.12 89 ARG A CA 1
ATOM 708 C C . ARG A 1 89 ? -9.084 -8.008 2.181 1.00 82.12 89 ARG A C 1
ATOM 710 O O . ARG A 1 89 ? -7.975 -7.554 2.449 1.00 82.12 89 ARG A O 1
ATOM 717 N N . SER A 1 90 ? -9.456 -8.291 0.930 1.00 77.69 90 SER A N 1
ATOM 718 C CA . SER A 1 90 ? -8.577 -8.039 -0.220 1.00 77.69 90 SER A CA 1
ATOM 719 C C . SER A 1 90 ? -9.338 -7.653 -1.488 1.00 77.69 90 SER A C 1
ATOM 721 O O . SER A 1 90 ? -10.453 -8.130 -1.696 1.00 77.69 90 SER A O 1
ATOM 723 N N . GLY A 1 91 ? -8.714 -6.816 -2.322 1.00 68.25 91 GLY A N 1
ATOM 724 C CA . GLY A 1 91 ? -9.183 -6.419 -3.653 1.00 68.25 91 GLY A CA 1
ATOM 725 C C . GLY A 1 91 ? -8.061 -6.540 -4.689 1.00 68.25 91 GLY A C 1
ATOM 726 O O . GLY A 1 91 ? -6.927 -6.143 -4.420 1.00 68.25 91 GLY A O 1
ATOM 727 N N . GLU A 1 92 ? -8.354 -7.103 -5.864 1.00 50.75 92 GLU A N 1
ATOM 728 C CA . GLU A 1 92 ? -7.354 -7.468 -6.885 1.00 50.75 92 GLU A CA 1
ATOM 729 C C . GLU A 1 92 ? -7.406 -6.543 -8.119 1.00 50.75 92 GLU A C 1
ATOM 731 O O . GLU A 1 92 ? -8.487 -6.180 -8.586 1.00 50.75 92 GLU A O 1
ATOM 736 N N . SER A 1 93 ? -6.244 -6.175 -8.683 1.00 56.16 93 SER A N 1
ATOM 737 C CA . SER A 1 93 ? -6.140 -5.488 -9.983 1.00 56.16 93 SER A CA 1
ATOM 738 C C . SER A 1 93 ? -4.896 -5.932 -10.775 1.00 56.16 93 SER A C 1
ATOM 740 O O . SER A 1 93 ? -3.793 -6.021 -10.240 1.00 56.16 93 SER A O 1
ATOM 742 N N . ARG A 1 94 ? -5.040 -6.181 -12.086 1.00 46.25 94 ARG A N 1
ATOM 743 C CA . ARG A 1 94 ? -3.965 -6.669 -12.986 1.00 46.25 94 ARG A CA 1
ATOM 744 C C . ARG A 1 94 ? -3.472 -5.562 -13.925 1.00 46.25 94 ARG A C 1
ATOM 746 O O . ARG A 1 94 ? -4.294 -5.052 -14.690 1.00 46.25 94 ARG A O 1
ATOM 753 N N . LYS A 1 95 ? -2.173 -5.190 -13.919 1.00 55.00 95 LYS A N 1
ATOM 754 C CA . LYS A 1 95 ? -1.633 -4.105 -14.782 1.00 55.00 95 LYS A CA 1
ATOM 755 C C . LYS A 1 95 ? -0.188 -4.274 -15.287 1.00 55.00 95 LYS A C 1
ATOM 757 O O . LYS A 1 95 ? 0.559 -5.136 -14.847 1.00 55.00 95 LYS A O 1
ATOM 762 N N . MET A 1 96 ? 0.152 -3.445 -16.281 1.00 39.22 96 MET A N 1
ATOM 763 C CA . MET A 1 96 ? 1.372 -3.445 -17.103 1.00 39.22 96 MET A CA 1
ATOM 764 C C . MET A 1 96 ? 2.263 -2.244 -16.738 1.00 39.22 96 MET A C 1
ATOM 766 O O . MET A 1 96 ? 1.736 -1.130 -16.633 1.00 39.22 96 MET A O 1
ATOM 770 N N . SER A 1 97 ? 3.567 -2.469 -16.536 1.00 49.81 97 SER A N 1
ATOM 771 C CA . SER A 1 97 ? 4.586 -1.428 -16.290 1.00 49.81 97 SER A CA 1
ATOM 772 C C . SER A 1 97 ? 5.314 -1.042 -17.575 1.00 49.81 97 SER A C 1
ATOM 774 O O . SER A 1 97 ? 5.441 -1.917 -18.459 1.00 49.81 97 SER A O 1
#

pLDDT: mean 74.98, std 14.28, range [39.22, 93.0]

Foldseek 3Di:
DWEDDPQAIDDDDDDQDDLPNAQDGKDKYAAQDDPQKWKWKWKDDPPDIDIHTWDDDDRMTIDGDHSVNVVDAWWIWIKIWIDHPPDIGIYTDTDID